Protein AF-A0AAW9IA90-F1 (afdb_monomer_lite)

Organism: Clostridium perfringens (NCBI:txid1502)

Secondary structure (DSSP, 8-state):
---GGGPPP-PPPSSS----HHHHGGGSTTHHHHHHHHHHHHHHHSS--S----GGG-S--SEEEEEEEETTEEEEEEEEESHHHHHHHHHHHHHTS---SEEEEESSTTSGGG-TTSPPPSSHHHHHHHHHHHH--

pLDDT: mean 93.7, std 4.9, range [67.19, 98.56]

Foldseek 3Di:
DDDPVPDDDDFDDPDPRDDDLLVLLQQFWLSVVLSVCQVVVCVVVVDHDPDSDPCQSDDQDQWGWDWDDDPPDIFTEITHEAVVRVVVVVVCVVVVVDDGPYYHYANARGGNLRDPPDPDDPDNPVSSVVVSVVSND

Structure (mmCIF, N/CA/C/O backbone):
data_AF-A0AAW9IA90-F1
#
_entry.id   AF-A0AAW9IA90-F1
#
loop_
_atom_site.group_PDB
_atom_site.id
_atom_site.type_symbol
_atom_site.label_atom_id
_atom_site.label_alt_id
_atom_site.label_comp_id
_atom_site.label_asym_id
_atom_site.label_entity_id
_atom_site.label_seq_id
_atom_site.pdbx_PDB_ins_code
_atom_site.Cartn_x
_atom_site.Cartn_y
_atom_site.Cartn_z
_atom_site.occupancy
_atom_site.B_iso_or_equiv
_atom_site.auth_seq_id
_atom_site.auth_comp_id
_atom_site.auth_asym_id
_atom_site.auth_atom_id
_atom_site.pdbx_PDB_model_num
ATOM 1 N N . ASN A 1 1 ? 16.331 -14.293 -29.106 1.00 84.19 1 ASN A N 1
ATOM 2 C CA . ASN A 1 1 ? 15.827 -12.905 -29.168 1.00 84.19 1 ASN A CA 1
ATOM 3 C C . ASN A 1 1 ? 14.319 -12.954 -29.294 1.00 84.19 1 ASN A C 1
ATOM 5 O O . ASN A 1 1 ? 13.850 -13.431 -30.314 1.00 84.19 1 ASN A O 1
ATOM 9 N N . ILE A 1 2 ? 13.593 -12.564 -28.246 1.00 93.94 2 ILE A N 1
ATOM 10 C CA . ILE A 1 2 ? 12.122 -12.538 -28.197 1.00 93.94 2 ILE A CA 1
ATOM 11 C C . ILE A 1 2 ? 11.719 -11.083 -27.929 1.00 93.94 2 ILE A C 1
ATOM 13 O O . ILE A 1 2 ? 12.222 -10.508 -26.962 1.00 93.94 2 ILE A O 1
ATOM 17 N N . ASP A 1 3 ? 10.859 -10.499 -28.768 1.00 95.19 3 ASP A N 1
ATOM 18 C CA . ASP A 1 3 ? 10.237 -9.187 -28.532 1.00 95.19 3 ASP A CA 1
ATOM 19 C C . ASP A 1 3 ? 8.841 -9.398 -27.943 1.00 95.19 3 ASP A C 1
ATOM 21 O O . ASP A 1 3 ? 8.012 -10.082 -28.537 1.00 95.19 3 ASP A O 1
ATOM 25 N N . LEU A 1 4 ? 8.587 -8.835 -26.761 1.00 94.81 4 LEU A N 1
ATOM 26 C CA . LEU A 1 4 ? 7.307 -8.984 -26.067 1.00 94.81 4 LEU A CA 1
ATOM 27 C C . LEU A 1 4 ? 6.162 -8.239 -26.767 1.00 94.81 4 LEU A C 1
ATOM 29 O O . LEU A 1 4 ? 5.004 -8.577 -26.539 1.00 94.81 4 LEU A O 1
ATOM 33 N N . SER A 1 5 ? 6.471 -7.239 -27.594 1.00 95.38 5 SER A N 1
ATOM 34 C CA . SER A 1 5 ? 5.481 -6.386 -28.266 1.00 95.38 5 SER A CA 1
ATOM 35 C C . SER A 1 5 ? 4.730 -7.119 -29.379 1.00 95.38 5 SER A C 1
ATOM 37 O O . SER A 1 5 ? 3.593 -6.767 -29.682 1.00 95.38 5 SER A O 1
ATOM 39 N N . ASP A 1 6 ? 5.355 -8.152 -29.948 1.00 95.38 6 ASP A N 1
ATOM 40 C CA . ASP A 1 6 ? 4.843 -8.910 -31.095 1.00 95.38 6 ASP A CA 1
ATOM 41 C C . ASP A 1 6 ? 4.128 -10.210 -30.682 1.00 95.38 6 ASP A C 1
ATOM 43 O O . ASP A 1 6 ? 3.627 -10.955 -31.528 1.00 95.38 6 ASP A O 1
ATOM 47 N N . LEU A 1 7 ? 4.088 -10.521 -29.382 1.00 95.19 7 LEU A N 1
ATOM 48 C CA . LEU A 1 7 ? 3.506 -11.761 -28.874 1.00 95.19 7 LEU A CA 1
ATOM 49 C C . LEU A 1 7 ? 1.999 -11.641 -28.641 1.00 95.19 7 LEU A C 1
ATOM 51 O O . LEU A 1 7 ? 1.491 -10.632 -28.152 1.00 95.19 7 LEU A O 1
ATOM 55 N N . GLN A 1 8 ? 1.284 -12.733 -28.914 1.00 95.38 8 GLN A N 1
ATOM 56 C CA . GLN A 1 8 ? -0.107 -12.886 -28.497 1.00 95.38 8 GLN A CA 1
ATOM 57 C C . GLN A 1 8 ? -0.179 -13.275 -27.017 1.00 95.38 8 GLN A C 1
ATOM 59 O O . GLN A 1 8 ? 0.606 -14.093 -26.535 1.00 95.38 8 GLN A O 1
ATOM 64 N N . GLY A 1 9 ? -1.143 -12.695 -26.300 1.00 92.25 9 GLY A N 1
ATOM 65 C CA . GLY A 1 9 ? -1.425 -13.067 -24.918 1.00 92.25 9 GLY A CA 1
ATOM 66 C C . GLY A 1 9 ? -1.959 -14.495 -24.830 1.00 92.25 9 GLY A C 1
ATOM 67 O O . GLY A 1 9 ? -2.828 -14.889 -25.606 1.00 92.25 9 GLY A O 1
ATOM 68 N N . VAL A 1 10 ? -1.456 -15.253 -23.862 1.00 93.56 10 VAL A N 1
ATOM 69 C CA . VAL A 1 10 ? -1.944 -16.591 -23.516 1.00 93.56 10 VAL A CA 1
ATOM 70 C C . VAL A 1 10 ? -2.421 -16.598 -22.069 1.00 93.56 10 VAL A C 1
ATOM 72 O O . VAL A 1 10 ? -2.024 -15.749 -21.270 1.00 93.56 10 VAL A O 1
ATOM 75 N N . VAL A 1 11 ? -3.293 -17.544 -21.735 1.00 93.19 11 VAL A N 1
ATOM 76 C CA . VAL A 1 11 ? -3.758 -17.736 -20.357 1.00 93.19 11 VAL A CA 1
ATOM 77 C C . VAL A 1 11 ? -2.678 -18.412 -19.511 1.00 93.19 11 VAL A C 1
ATOM 79 O O . VAL A 1 11 ? -1.879 -19.192 -20.026 1.00 93.19 11 VAL A O 1
ATOM 82 N N . PHE A 1 12 ? -2.655 -18.105 -18.213 1.00 92.88 12 PHE A N 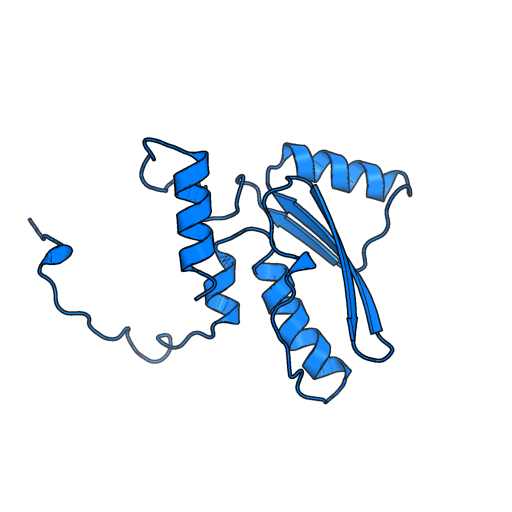1
ATOM 83 C CA . PHE A 1 12 ? -1.791 -18.790 -17.251 1.00 92.88 12 PHE A CA 1
ATOM 84 C C . PHE A 1 12 ? -2.257 -20.232 -17.001 1.00 92.88 12 PHE A C 1
ATOM 86 O O . PHE A 1 12 ? -3.413 -20.577 -17.252 1.00 92.88 12 PHE A O 1
ATOM 93 N N . ASP A 1 13 ? -1.359 -21.059 -16.466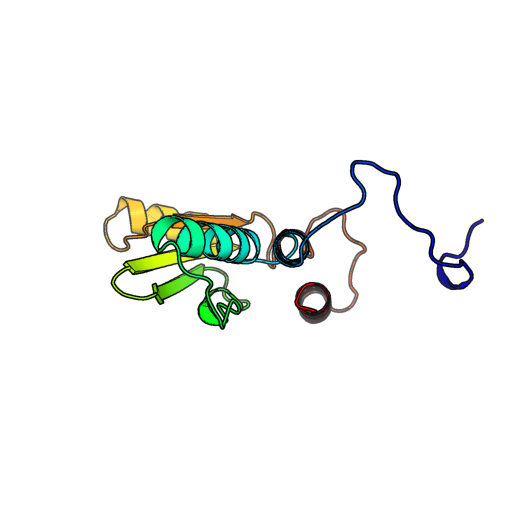 1.00 94.62 13 ASP A N 1
ATOM 94 C CA . ASP A 1 13 ? -1.633 -22.466 -16.177 1.00 94.62 13 ASP A CA 1
ATOM 95 C C . ASP A 1 13 ? -2.630 -22.661 -15.026 1.00 94.62 13 ASP A C 1
ATOM 97 O O . ASP A 1 13 ? -2.549 -22.033 -13.967 1.00 94.62 13 ASP A O 1
ATOM 101 N N . ASN A 1 14 ? -3.537 -23.618 -15.207 1.00 93.94 14 ASN A N 1
ATOM 102 C CA . ASN A 1 14 ? -4.446 -24.075 -14.162 1.00 93.94 14 ASN A CA 1
ATOM 103 C C . ASN A 1 14 ? -3.769 -25.119 -13.256 1.00 93.94 14 ASN A C 1
ATOM 105 O O . ASN A 1 14 ? -2.962 -25.915 -13.740 1.00 93.94 14 ASN A O 1
ATOM 109 N N . PRO A 1 15 ? -4.108 -25.165 -11.951 1.00 91.25 15 PRO A N 1
ATOM 110 C CA . PRO A 1 15 ? -5.257 -24.507 -11.309 1.00 91.25 15 PRO A CA 1
ATOM 111 C C . PRO A 1 15 ? -4.967 -23.138 -10.667 1.00 91.25 15 PRO A C 1
ATOM 113 O O . PRO A 1 15 ? -5.862 -22.563 -10.060 1.00 91.25 15 PRO A O 1
ATOM 116 N N . LEU A 1 16 ? -3.740 -22.616 -10.755 1.00 92.88 16 LEU A N 1
ATOM 117 C CA . LEU A 1 16 ? -3.312 -21.406 -10.031 1.00 92.88 16 LEU A CA 1
ATOM 118 C C . LEU A 1 16 ? -3.311 -20.136 -10.904 1.00 92.88 16 LEU A C 1
ATOM 120 O O . LEU A 1 16 ? -2.563 -19.200 -10.629 1.00 92.88 16 LEU A O 1
ATOM 124 N N . SER A 1 17 ? -4.119 -20.110 -11.967 1.00 91.88 17 SER A N 1
ATOM 125 C CA . SER A 1 17 ? -4.175 -18.997 -12.924 1.00 91.88 17 SER A CA 1
ATOM 126 C C . SER A 1 17 ? -5.013 -17.815 -12.429 1.00 91.88 17 SER A C 1
ATOM 128 O O . SER A 1 17 ? -4.756 -16.670 -12.807 1.00 91.88 17 SER A O 1
ATOM 13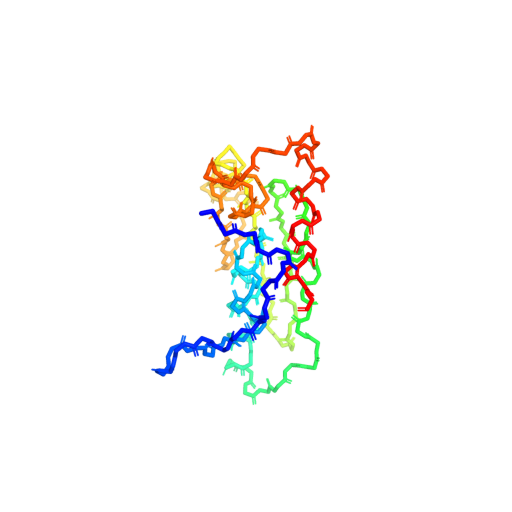0 N N . GLU A 1 18 ? -6.031 -18.089 -11.612 1.00 93.50 18 GLU A N 1
ATOM 131 C CA . GLU A 1 18 ? -7.042 -17.110 -11.231 1.00 93.50 18 GLU A CA 1
ATOM 132 C C . GLU A 1 18 ? -6.551 -16.170 -10.126 1.00 93.50 18 GLU A C 1
ATOM 134 O O . GLU A 1 18 ? -5.896 -16.567 -9.162 1.00 93.50 18 GLU A O 1
ATOM 139 N N . TYR A 1 19 ? -6.924 -14.898 -10.243 1.00 93.56 19 TYR A N 1
ATOM 140 C CA . TYR A 1 19 ? -6.681 -13.877 -9.234 1.00 93.56 19 TYR A CA 1
ATOM 141 C C . TYR A 1 19 ? -7.860 -12.904 -9.179 1.00 93.56 19 TYR A C 1
ATOM 143 O O . TYR A 1 19 ? -8.578 -12.704 -10.157 1.00 93.56 19 TYR A O 1
ATOM 151 N N . SER A 1 20 ? -8.054 -12.267 -8.026 1.00 94.50 20 SER A N 1
ATOM 152 C CA . SER A 1 20 ? -9.044 -11.203 -7.860 1.00 94.50 20 SER A CA 1
ATOM 153 C C . SER A 1 20 ? -8.390 -9.827 -7.975 1.00 94.50 20 SER A C 1
ATOM 155 O O . SER A 1 20 ? -7.188 -9.676 -7.742 1.00 94.50 20 SER A O 1
ATOM 157 N N . GLY A 1 21 ? -9.188 -8.787 -8.234 1.00 93.06 21 GLY A N 1
ATOM 158 C CA . GLY A 1 21 ? -8.703 -7.401 -8.198 1.00 93.06 21 GLY A CA 1
ATOM 159 C C . GLY A 1 21 ? -8.114 -6.995 -6.837 1.00 93.06 21 GLY A C 1
ATOM 160 O O . GLY A 1 21 ? -7.243 -6.133 -6.774 1.00 93.06 21 GLY A O 1
ATOM 161 N N . ALA A 1 22 ? -8.520 -7.658 -5.746 1.00 93.81 22 ALA A N 1
ATOM 162 C CA . ALA A 1 22 ? -7.910 -7.467 -4.431 1.00 93.81 22 ALA A CA 1
ATOM 163 C C . ALA A 1 22 ? -6.455 -7.974 -4.398 1.00 93.81 22 ALA A C 1
ATOM 165 O O . ALA A 1 22 ? -5.600 -7.325 -3.810 1.00 93.81 22 ALA A O 1
ATOM 166 N N . GLY A 1 23 ? -6.148 -9.085 -5.075 1.00 94.62 23 GLY A N 1
ATOM 167 C CA . GLY A 1 23 ? -4.771 -9.569 -5.217 1.00 94.62 23 GLY A CA 1
ATOM 168 C C . GLY A 1 23 ? -3.906 -8.656 -6.091 1.00 94.62 23 GLY A C 1
ATOM 169 O O . GLY A 1 23 ? -2.754 -8.390 -5.754 1.00 94.62 23 GLY A O 1
ATOM 170 N N . VAL A 1 24 ? -4.466 -8.112 -7.178 1.00 96.25 24 VAL A N 1
ATOM 171 C CA . VAL A 1 24 ? -3.737 -7.244 -8.128 1.00 96.25 24 VAL A CA 1
ATOM 172 C C . VAL A 1 24 ? -3.158 -5.997 -7.449 1.00 96.25 24 VAL A C 1
ATOM 174 O O . VAL A 1 24 ? -2.017 -5.612 -7.717 1.00 96.25 24 VAL A O 1
ATOM 177 N N . ILE A 1 25 ? -3.898 -5.384 -6.520 1.00 96.56 25 ILE A N 1
ATOM 178 C CA . ILE A 1 25 ? -3.474 -4.135 -5.869 1.00 96.56 25 ILE A CA 1
ATOM 179 C C . ILE A 1 25 ? -2.345 -4.308 -4.841 1.00 96.56 25 ILE A C 1
ATOM 181 O O . ILE A 1 25 ? -1.776 -3.301 -4.424 1.00 96.56 25 ILE A O 1
ATOM 185 N N . PHE A 1 26 ? -1.935 -5.533 -4.478 1.00 97.69 26 PHE A N 1
ATOM 186 C CA . PHE A 1 26 ? -0.846 -5.777 -3.510 1.00 97.69 26 PHE A CA 1
ATOM 187 C C . PHE A 1 26 ? 0.466 -5.078 -3.893 1.00 97.69 26 PHE A C 1
ATOM 189 O O . PHE A 1 26 ? 1.286 -4.753 -3.036 1.00 97.69 26 PHE A O 1
ATOM 196 N N . GLY A 1 27 ? 0.681 -4.845 -5.191 1.00 96.62 27 GLY A N 1
ATOM 197 C CA . GLY A 1 27 ? 1.917 -4.264 -5.702 1.00 96.62 27 GLY A CA 1
ATOM 198 C C . GLY A 1 27 ? 2.151 -2.797 -5.323 1.00 96.62 27 GLY A C 1
ATOM 199 O O . GLY A 1 27 ? 3.292 -2.337 -5.425 1.00 96.62 27 GLY A O 1
ATOM 200 N N . ARG A 1 28 ? 1.125 -2.057 -4.884 1.00 96.81 28 ARG A N 1
ATOM 201 C CA . ARG A 1 28 ? 1.226 -0.635 -4.512 1.00 96.81 28 ARG A CA 1
ATOM 202 C C . ARG A 1 28 ? 0.892 -0.411 -3.038 1.00 96.81 28 ARG A C 1
ATOM 204 O O . ARG A 1 28 ? 0.125 -1.156 -2.441 1.00 96.81 28 ARG A O 1
ATOM 211 N N . THR A 1 29 ? 1.463 0.637 -2.446 1.00 97.19 29 THR A N 1
ATOM 212 C CA . THR A 1 29 ? 1.247 0.968 -1.024 1.00 97.19 29 THR A CA 1
ATOM 213 C C . THR A 1 29 ? -0.237 1.158 -0.673 1.00 97.19 29 THR A C 1
ATOM 215 O O . THR A 1 29 ? -0.992 1.809 -1.400 1.00 97.19 29 THR A O 1
ATOM 218 N N . GLY A 1 30 ? -0.656 0.580 0.449 1.00 96.75 30 GLY A N 1
ATOM 219 C CA . GLY A 1 30 ? -2.035 0.509 0.929 1.00 96.75 30 GLY A CA 1
ATOM 220 C C . GLY A 1 30 ? -2.875 -0.581 0.257 1.00 96.75 30 GLY A C 1
ATOM 221 O O . GLY A 1 30 ? -4.063 -0.689 0.542 1.00 96.75 30 GLY A O 1
ATOM 222 N N . GLY A 1 31 ? -2.321 -1.329 -0.701 1.00 96.88 31 GLY A N 1
ATOM 223 C CA . GLY A 1 31 ? -3.080 -2.300 -1.483 1.00 96.88 31 GLY A CA 1
ATOM 224 C C . GLY A 1 31 ? -3.346 -3.599 -0.734 1.00 96.88 31 GLY A C 1
ATOM 225 O O . GLY A 1 31 ? -4.429 -4.165 -0.862 1.00 96.88 31 GLY A O 1
ATOM 226 N N . VAL A 1 32 ? -2.396 -4.040 0.094 1.00 97.62 32 VAL A N 1
ATOM 227 C CA . VAL A 1 32 ? -2.552 -5.254 0.905 1.00 97.62 32 VAL A CA 1
ATOM 228 C C . VAL A 1 32 ? -3.620 -5.031 1.968 1.00 97.62 32 VAL A C 1
ATOM 230 O O . VAL A 1 32 ? -4.509 -5.863 2.132 1.00 97.62 32 VAL A O 1
ATOM 233 N N . ILE A 1 33 ? -3.580 -3.889 2.658 1.00 97.50 33 ILE A N 1
ATOM 234 C CA . ILE A 1 33 ? -4.568 -3.577 3.693 1.00 97.50 33 ILE A CA 1
ATOM 235 C C . ILE A 1 33 ? -5.945 -3.243 3.114 1.00 97.50 33 ILE A C 1
ATOM 237 O O . ILE A 1 33 ? -6.951 -3.607 3.718 1.00 97.50 33 ILE A O 1
ATOM 241 N N . GLU A 1 34 ? -6.027 -2.643 1.920 1.00 95.81 34 GLU A N 1
ATOM 242 C CA . GLU A 1 34 ? -7.303 -2.479 1.207 1.00 95.81 34 GLU A CA 1
ATOM 243 C C . GLU A 1 34 ? -7.905 -3.845 0.856 1.00 95.81 34 GLU A C 1
ATOM 245 O O . GLU A 1 34 ? -9.075 -4.098 1.130 1.00 95.81 34 GLU A O 1
ATOM 250 N N . ALA A 1 35 ? -7.104 -4.772 0.333 1.00 95.94 35 ALA A N 1
ATOM 251 C CA . ALA A 1 35 ? -7.562 -6.123 0.034 1.00 95.94 35 ALA A CA 1
ATOM 252 C C . ALA A 1 35 ? -8.004 -6.899 1.284 1.00 95.94 35 ALA A C 1
ATOM 254 O O . ALA A 1 35 ? -9.053 -7.542 1.272 1.00 95.94 35 ALA A O 1
ATOM 255 N N . ALA A 1 36 ? -7.231 -6.814 2.369 1.00 96.00 36 ALA A N 1
ATOM 256 C CA . ALA A 1 36 ? -7.557 -7.471 3.629 1.00 96.00 36 ALA A CA 1
ATOM 257 C C . ALA A 1 36 ? -8.861 -6.929 4.231 1.00 96.00 36 ALA A C 1
ATOM 259 O O . ALA A 1 36 ? -9.711 -7.706 4.666 1.00 96.00 36 ALA A O 1
ATOM 260 N N . THR A 1 37 ? -9.046 -5.607 4.223 1.00 94.44 37 THR A N 1
ATOM 261 C CA . THR A 1 37 ? -10.241 -4.969 4.793 1.00 94.44 37 THR A CA 1
ATOM 262 C C . THR A 1 37 ? -11.494 -5.232 3.961 1.00 94.44 37 THR A C 1
ATOM 264 O O . THR A 1 37 ? -12.543 -5.444 4.561 1.00 94.44 37 THR A O 1
ATOM 267 N N . ARG A 1 38 ? -11.404 -5.334 2.623 1.00 92.94 38 ARG A N 1
ATOM 268 C CA . ARG A 1 38 ? -12.536 -5.757 1.769 1.00 92.94 38 ARG A CA 1
ATOM 269 C C . ARG A 1 38 ? -13.132 -7.081 2.248 1.00 92.94 38 ARG A C 1
ATOM 271 O O . ARG A 1 38 ? -14.318 -7.149 2.546 1.00 92.94 38 ARG A O 1
ATOM 278 N N . THR A 1 39 ? -12.297 -8.108 2.391 1.00 93.44 39 THR A N 1
ATOM 279 C CA . THR A 1 39 ? -12.752 -9.436 2.827 1.00 93.44 39 THR A CA 1
ATOM 280 C C . THR A 1 39 ? -13.151 -9.453 4.301 1.00 93.44 39 THR A C 1
ATOM 282 O O . THR A 1 39 ? -14.163 -10.051 4.661 1.00 93.44 39 THR A O 1
ATOM 285 N N . ALA A 1 40 ? -12.371 -8.807 5.174 1.00 93.56 40 ALA A N 1
ATOM 286 C CA . ALA A 1 40 ? -12.636 -8.819 6.610 1.00 93.56 40 ALA A CA 1
ATOM 287 C C . ALA A 1 40 ? -13.977 -8.155 6.950 1.00 93.56 40 ALA A C 1
ATOM 289 O O . ALA A 1 40 ? -14.746 -8.705 7.734 1.00 93.56 40 ALA A O 1
ATOM 290 N N . LEU A 1 41 ? -14.282 -7.007 6.342 1.00 91.50 41 LEU A N 1
ATOM 291 C CA . LEU A 1 41 ? -15.512 -6.272 6.622 1.00 91.50 41 LEU A CA 1
ATOM 292 C C . LEU A 1 41 ? -16.752 -7.023 6.117 1.00 91.50 41 LEU A C 1
ATOM 294 O O . LEU A 1 41 ? -17.739 -7.097 6.847 1.00 91.50 41 LEU A O 1
ATOM 298 N N . GLU A 1 42 ? -16.708 -7.648 4.937 1.00 91.62 42 GLU A N 1
ATOM 299 C CA . GLU A 1 42 ? -17.815 -8.503 4.473 1.00 91.62 42 GLU A CA 1
ATOM 300 C C . GLU A 1 42 ? -18.006 -9.731 5.374 1.00 91.62 42 GLU A C 1
ATOM 302 O O . GLU A 1 42 ? -19.132 -10.066 5.737 1.00 91.62 42 GLU A O 1
ATOM 307 N N . SER A 1 43 ? -16.908 -10.365 5.799 1.00 92.38 43 SER A N 1
ATOM 308 C CA . SER A 1 43 ? -16.943 -11.537 6.681 1.00 92.38 43 SER A CA 1
ATOM 309 C C . SER A 1 43 ? -17.522 -11.214 8.065 1.00 92.38 43 SER A C 1
ATOM 311 O O . SER A 1 43 ? -18.344 -11.966 8.583 1.00 92.38 43 SER A O 1
ATOM 313 N N . ILE A 1 44 ? -17.147 -10.070 8.653 1.00 90.50 44 ILE A N 1
ATOM 314 C CA . ILE A 1 44 ? -17.644 -9.642 9.970 1.00 90.50 44 ILE A CA 1
ATOM 315 C C . ILE A 1 44 ? -19.103 -9.180 9.886 1.00 90.50 44 ILE A C 1
ATOM 317 O O . ILE A 1 44 ? -19.904 -9.500 10.761 1.00 90.50 44 ILE A O 1
ATOM 321 N N . THR A 1 45 ? -19.462 -8.411 8.855 1.00 88.69 45 THR A N 1
ATOM 322 C CA . THR A 1 45 ? -20.818 -7.848 8.732 1.00 88.69 45 THR A CA 1
ATOM 323 C C . THR A 1 45 ? -21.833 -8.843 8.171 1.00 88.69 45 THR A C 1
ATOM 325 O O . THR A 1 45 ? -23.038 -8.616 8.296 1.00 88.69 45 THR A O 1
ATOM 328 N N . GLY A 1 46 ? -21.370 -9.916 7.519 1.00 89.75 46 GLY A N 1
ATOM 329 C CA . GLY A 1 46 ? -22.208 -10.855 6.771 1.00 89.75 46 GLY A CA 1
ATOM 330 C C . GLY A 1 46 ? -22.914 -10.216 5.570 1.00 89.75 46 GLY A C 1
ATOM 331 O O . GLY A 1 46 ? -23.840 -10.807 5.014 1.00 89.75 46 GLY A O 1
ATOM 332 N N . LYS A 1 47 ? -22.523 -8.994 5.190 1.00 87.12 47 LYS A N 1
ATOM 333 C CA . LYS A 1 47 ? -23.136 -8.203 4.122 1.00 87.12 47 LYS A CA 1
ATOM 334 C C . LYS A 1 47 ? -22.098 -7.899 3.058 1.00 87.12 47 LYS A C 1
ATOM 336 O O . LYS A 1 47 ? -20.944 -7.620 3.362 1.00 87.12 47 LYS A O 1
ATOM 341 N N . ARG A 1 48 ? -22.546 -7.909 1.807 1.00 86.81 48 ARG A N 1
ATOM 342 C CA . ARG A 1 48 ? -21.736 -7.454 0.682 1.00 86.81 48 ARG A CA 1
ATOM 343 C C . ARG A 1 48 ? -21.563 -5.938 0.758 1.00 86.81 48 ARG A C 1
ATOM 345 O O . ARG A 1 48 ? -22.533 -5.234 1.034 1.00 86.81 48 ARG A O 1
ATOM 352 N N . ILE A 1 49 ? -20.352 -5.450 0.520 1.00 84.06 49 ILE A N 1
ATOM 353 C CA . ILE A 1 49 ? -20.052 -4.016 0.511 1.00 84.06 49 ILE A CA 1
ATOM 354 C C . ILE A 1 49 ? -20.168 -3.506 -0.924 1.00 84.06 49 ILE A C 1
ATOM 356 O O . ILE A 1 49 ? -19.470 -3.984 -1.817 1.00 84.06 49 ILE A O 1
ATOM 360 N N . ASP A 1 50 ? -21.032 -2.515 -1.147 1.00 78.56 50 ASP A N 1
ATOM 361 C CA . ASP A 1 50 ? -21.284 -1.980 -2.492 1.00 78.56 50 ASP A CA 1
ATOM 362 C C . ASP A 1 50 ? -20.082 -1.201 -3.049 1.00 78.56 50 ASP A C 1
ATOM 364 O O . ASP A 1 50 ? -19.758 -1.315 -4.231 1.00 78.56 50 ASP A O 1
ATOM 368 N N . ASN A 1 51 ? -19.392 -0.430 -2.199 1.00 81.19 51 ASN A N 1
ATOM 369 C CA . ASN A 1 51 ? -18.195 0.318 -2.578 1.00 81.19 51 ASN A CA 1
ATOM 370 C C . ASN A 1 51 ? -16.945 -0.234 -1.883 1.00 81.19 51 ASN A C 1
ATOM 372 O O . ASN A 1 51 ? -16.683 0.050 -0.715 1.00 81.19 51 ASN A O 1
ATOM 376 N N . ILE A 1 52 ? -16.158 -0.997 -2.637 1.00 79.56 52 ILE A N 1
ATOM 377 C CA . ILE A 1 52 ? -14.911 -1.623 -2.178 1.00 79.56 52 ILE A CA 1
ATOM 378 C C . ILE A 1 52 ? -13.673 -0.735 -2.387 1.00 79.56 52 ILE A C 1
ATOM 380 O O . ILE A 1 52 ? -12.547 -1.162 -2.118 1.00 79.56 52 ILE A O 1
ATOM 384 N N . GLU A 1 53 ? -13.850 0.488 -2.895 1.00 82.25 53 GLU A N 1
ATOM 385 C CA . GLU A 1 53 ? -12.759 1.435 -3.103 1.00 82.25 53 GLU A CA 1
ATOM 386 C C . GLU A 1 53 ? -12.509 2.289 -1.860 1.00 82.25 53 GLU A C 1
ATOM 388 O O . GLU A 1 53 ? -13.109 3.345 -1.653 1.00 82.25 53 GLU A O 1
ATOM 393 N N . PHE A 1 54 ? -11.546 1.867 -1.047 1.00 84.62 54 PHE A N 1
ATOM 394 C CA . PHE A 1 54 ? -11.099 2.635 0.110 1.00 84.62 54 PHE A CA 1
ATOM 395 C C . PHE A 1 54 ? -10.046 3.662 -0.313 1.00 84.62 54 PHE A C 1
ATOM 397 O O . PHE A 1 54 ? -8.848 3.498 -0.084 1.00 84.62 54 PHE A O 1
ATOM 404 N N . SER A 1 55 ? -10.499 4.736 -0.965 1.00 83.94 55 SER A N 1
ATOM 405 C CA . SER A 1 55 ? -9.635 5.804 -1.490 1.00 83.94 55 SER A CA 1
ATOM 406 C C . SER A 1 55 ? -8.731 6.435 -0.425 1.00 83.94 55 SER A C 1
ATOM 408 O O . SER A 1 55 ? -7.610 6.822 -0.747 1.00 83.94 55 SER A O 1
ATOM 410 N N . SER A 1 56 ? -9.162 6.456 0.842 1.00 84.62 56 SER A N 1
ATOM 411 C CA . SER A 1 56 ? -8.360 6.917 1.981 1.00 84.62 56 SER A CA 1
ATOM 412 C C . SER A 1 56 ? -7.073 6.107 2.178 1.00 84.62 56 SER A C 1
ATOM 414 O O . SER A 1 56 ? -6.058 6.676 2.566 1.00 84.62 56 SER A O 1
ATOM 416 N N . LEU A 1 57 ? -7.067 4.810 1.838 1.00 88.50 57 LEU A N 1
ATOM 417 C CA . LEU A 1 57 ? -5.884 3.938 1.899 1.00 88.50 57 LEU A CA 1
ATOM 418 C C . LEU A 1 57 ? -4.937 4.131 0.703 1.00 88.50 57 LEU A C 1
ATOM 420 O O . LEU A 1 57 ? -3.809 3.623 0.702 1.00 88.50 57 LEU A O 1
ATOM 424 N N . ARG A 1 58 ? -5.359 4.864 -0.333 1.00 91.94 58 ARG A N 1
ATOM 425 C CA . ARG A 1 58 ? -4.562 5.176 -1.529 1.00 91.94 58 ARG A CA 1
ATOM 426 C C . ARG A 1 58 ? -3.838 6.515 -1.344 1.00 91.94 58 ARG A C 1
ATOM 428 O O . ARG A 1 58 ? -4.195 7.317 -0.490 1.00 91.94 58 ARG A O 1
ATOM 435 N N . GLY A 1 59 ? -2.743 6.731 -2.072 1.00 90.56 59 GLY A N 1
ATOM 436 C CA . GLY A 1 59 ? -1.921 7.940 -1.932 1.00 90.56 59 GLY A CA 1
ATOM 437 C C . GLY A 1 59 ? -0.420 7.674 -1.827 1.00 90.56 59 GLY A C 1
ATOM 438 O O . GLY A 1 59 ? 0.037 6.532 -1.848 1.00 90.56 59 GLY A O 1
ATOM 439 N N . TRP A 1 60 ? 0.344 8.765 -1.742 1.00 91.69 60 TRP A N 1
ATOM 440 C CA . TRP A 1 60 ? 1.808 8.762 -1.890 1.00 91.69 60 TRP A CA 1
ATOM 441 C C . TRP A 1 60 ? 2.568 9.270 -0.670 1.00 91.69 60 TRP A C 1
ATOM 443 O O . TRP A 1 60 ? 3.795 9.178 -0.631 1.00 91.69 60 TRP A O 1
ATOM 453 N N . GLU A 1 61 ? 1.854 9.760 0.337 1.00 93.31 61 GLU A N 1
ATOM 454 C CA . GLU A 1 61 ? 2.433 10.139 1.619 1.00 93.31 61 GLU A CA 1
ATOM 455 C C . GLU A 1 61 ? 3.034 8.905 2.298 1.00 93.31 61 GLU A C 1
ATOM 457 O O . GLU A 1 61 ? 2.442 7.821 2.292 1.00 93.31 61 GLU A O 1
ATOM 462 N N . GLY A 1 62 ? 4.254 9.061 2.811 1.00 92.88 62 GLY A N 1
ATOM 463 C CA . GLY A 1 62 ? 5.064 7.971 3.356 1.00 92.88 62 GLY A CA 1
ATOM 464 C C . GLY A 1 62 ? 4.488 7.333 4.619 1.00 92.88 62 GLY A C 1
ATOM 465 O O . GLY A 1 62 ? 4.627 6.131 4.811 1.00 92.88 62 GLY A O 1
ATOM 466 N N . PHE A 1 63 ? 3.799 8.131 5.431 1.00 95.56 63 PHE A N 1
ATOM 467 C CA . PHE A 1 63 ? 3.009 7.728 6.588 1.00 95.56 63 PHE A CA 1
ATOM 468 C C . PHE A 1 63 ? 1.597 8.248 6.347 1.00 95.56 63 PHE A C 1
ATOM 470 O O . PHE A 1 63 ? 1.428 9.448 6.139 1.00 95.56 63 PHE A O 1
ATOM 477 N N . ARG A 1 64 ? 0.589 7.379 6.429 1.00 94.88 64 ARG A N 1
ATOM 478 C CA . ARG A 1 64 ? -0.829 7.754 6.384 1.00 94.88 64 ARG A CA 1
ATOM 479 C C . ARG A 1 64 ? -1.611 7.126 7.531 1.00 94.88 64 ARG A C 1
ATOM 481 O O . ARG A 1 64 ? -1.321 6.005 7.943 1.00 94.88 64 ARG A O 1
ATOM 488 N N . SER A 1 65 ? -2.610 7.862 8.008 1.00 94.75 65 SER A N 1
ATOM 489 C CA . SER A 1 65 ? -3.616 7.406 8.965 1.00 94.75 65 SER A CA 1
ATOM 490 C C . SER A 1 65 ? -4.983 7.537 8.313 1.00 94.75 65 SER A C 1
ATOM 492 O O . SER A 1 65 ? -5.313 8.595 7.779 1.00 94.75 65 SER A O 1
ATOM 494 N N . CYS A 1 66 ? -5.769 6.471 8.351 1.00 91.81 66 CYS A N 1
ATOM 495 C CA . CYS A 1 66 ? -7.054 6.388 7.672 1.00 91.81 66 CYS A CA 1
ATOM 496 C C . CYS A 1 66 ? -8.098 5.812 8.623 1.00 91.81 66 CYS A C 1
ATOM 498 O O . CYS A 1 66 ? -7.784 4.943 9.433 1.00 91.81 66 CYS A O 1
ATOM 500 N N . GLU A 1 67 ? -9.343 6.247 8.485 1.00 91.88 67 GLU A N 1
ATOM 501 C CA . GLU A 1 67 ? -10.482 5.640 9.171 1.00 91.88 67 GLU A CA 1
ATOM 502 C C . GLU A 1 67 ? -11.387 4.975 8.135 1.00 91.88 67 GLU A C 1
ATOM 504 O O . GLU A 1 67 ? -11.705 5.566 7.099 1.00 91.88 67 GLU A O 1
ATOM 509 N N . LEU A 1 68 ? -11.761 3.723 8.394 1.00 90.00 68 LEU A N 1
ATOM 510 C CA . LEU A 1 68 ? -12.749 2.983 7.620 1.00 90.00 68 LEU A CA 1
ATOM 511 C C . LEU A 1 68 ? -13.968 2.754 8.502 1.00 90.00 68 LEU A C 1
ATOM 513 O O . LEU A 1 68 ? -13.883 2.023 9.489 1.00 90.00 68 LEU A O 1
ATOM 517 N N . ASN A 1 69 ? -15.088 3.357 8.117 1.00 88.25 69 ASN A N 1
ATOM 518 C CA . ASN A 1 69 ? -16.344 3.260 8.848 1.00 88.25 69 ASN A CA 1
ATOM 519 C C . ASN A 1 69 ? -17.333 2.460 7.996 1.00 88.25 69 ASN A C 1
ATOM 521 O O . ASN A 1 69 ? -17.760 2.928 6.938 1.00 88.25 69 ASN A O 1
ATOM 525 N N . VAL A 1 70 ? -17.661 1.240 8.425 1.00 83.88 70 VAL A N 1
ATOM 526 C CA . VAL A 1 70 ? -18.593 0.343 7.728 1.00 83.88 70 VAL A CA 1
ATOM 527 C C . VAL A 1 70 ? -19.602 -0.212 8.727 1.00 83.88 70 VAL A C 1
ATOM 529 O O . VAL A 1 70 ? -19.283 -1.065 9.553 1.00 83.88 70 VAL A O 1
ATOM 532 N N . GLY A 1 71 ? -20.841 0.279 8.643 1.00 83.44 71 GLY A N 1
ATOM 533 C CA . GLY A 1 71 ? -21.859 0.007 9.658 1.00 83.44 71 GLY A CA 1
ATOM 534 C C . GLY A 1 71 ? -21.414 0.541 11.020 1.00 83.44 71 GLY A C 1
ATOM 535 O O . GLY A 1 71 ? -21.022 1.699 11.121 1.00 83.44 71 GLY A O 1
ATOM 536 N N . ASP A 1 72 ? -21.432 -0.321 12.035 1.00 86.88 72 ASP A N 1
ATOM 537 C CA . ASP A 1 72 ? -20.993 0.005 13.401 1.00 86.88 72 ASP A CA 1
ATOM 538 C C . ASP A 1 72 ? -19.486 -0.236 13.629 1.00 86.88 72 ASP A C 1
ATOM 540 O O . ASP A 1 72 ? -18.980 -0.074 14.741 1.00 86.88 72 ASP A O 1
ATOM 544 N N . ILE A 1 73 ? -18.754 -0.658 12.592 1.00 89.62 73 ILE A N 1
ATOM 545 C CA . ILE A 1 73 ? -17.324 -0.957 12.671 1.00 89.62 73 ILE A CA 1
ATOM 546 C C . ILE A 1 73 ? -16.532 0.275 12.237 1.00 89.62 73 ILE A C 1
ATOM 548 O O . ILE A 1 73 ? -16.601 0.679 11.076 1.00 89.62 73 ILE A O 1
ATOM 552 N N . ASN A 1 74 ? -15.715 0.803 13.149 1.00 92.00 74 ASN A N 1
ATOM 553 C CA . ASN A 1 74 ? -14.777 1.892 12.880 1.00 92.00 74 ASN A CA 1
ATOM 554 C C . ASN A 1 74 ? -13.339 1.382 13.022 1.00 92.00 74 ASN A C 1
ATOM 556 O O . ASN A 1 74 ? -12.876 1.087 14.125 1.00 92.00 74 ASN A O 1
ATOM 560 N N . LEU A 1 75 ? -12.614 1.281 11.908 1.00 93.81 75 LEU A N 1
ATOM 561 C CA . LEU A 1 75 ? -11.220 0.846 11.879 1.00 93.81 75 LEU A CA 1
ATOM 562 C C . LEU A 1 75 ? -10.294 2.025 11.592 1.00 93.81 75 LEU A C 1
ATOM 564 O O . LEU A 1 75 ? -10.204 2.502 10.465 1.00 93.81 75 LEU A O 1
ATOM 568 N N . LYS A 1 76 ? -9.528 2.440 12.599 1.00 96.31 76 LYS A N 1
ATOM 569 C CA . LYS A 1 76 ? -8.317 3.249 12.412 1.00 96.31 76 LYS A CA 1
ATOM 570 C C . LYS A 1 76 ? -7.168 2.387 11.863 1.00 96.31 76 LYS A C 1
ATOM 572 O O . LYS A 1 76 ? -6.768 1.418 12.510 1.00 96.31 76 LYS A O 1
ATOM 577 N N . ILE A 1 77 ? -6.655 2.733 10.685 1.00 97.44 77 ILE A N 1
ATOM 578 C CA . ILE A 1 77 ? -5.645 1.998 9.911 1.00 97.44 77 ILE A CA 1
ATOM 579 C C . ILE A 1 77 ? -4.420 2.885 9.670 1.00 97.44 77 ILE A C 1
ATOM 581 O O . ILE A 1 77 ? -4.558 4.045 9.283 1.00 97.44 77 ILE A O 1
ATOM 585 N N . GLY A 1 78 ? -3.224 2.329 9.860 1.00 97.75 78 GLY A N 1
ATOM 586 C CA . GLY A 1 78 ? -1.961 2.984 9.513 1.00 97.75 78 GLY A CA 1
ATOM 587 C C . GLY A 1 78 ? -1.359 2.398 8.235 1.00 97.75 78 GLY A C 1
ATOM 588 O O . GLY A 1 78 ? -1.315 1.183 8.067 1.00 97.75 78 GLY A O 1
ATOM 589 N N . VAL A 1 79 ? -0.862 3.234 7.326 1.00 98.06 79 VAL A N 1
ATOM 590 C CA . VAL A 1 79 ? -0.116 2.778 6.141 1.00 98.06 79 VAL A CA 1
ATOM 591 C C . VAL A 1 79 ? 1.230 3.481 6.073 1.00 98.06 79 VAL A C 1
ATOM 593 O O . VAL A 1 79 ? 1.288 4.706 5.985 1.00 98.06 79 VAL A O 1
ATOM 596 N N . ALA A 1 80 ? 2.314 2.711 6.073 1.00 98.12 80 ALA A N 1
ATOM 597 C CA . ALA A 1 80 ? 3.668 3.214 5.909 1.00 98.12 80 ALA A CA 1
ATOM 598 C C . ALA A 1 80 ? 4.354 2.577 4.697 1.00 98.12 80 ALA A C 1
ATOM 600 O O . ALA A 1 80 ? 4.359 1.356 4.526 1.00 98.12 80 ALA A O 1
ATOM 601 N N . HIS A 1 81 ? 5.000 3.395 3.869 1.00 97.50 81 HIS A N 1
ATOM 602 C CA . HIS A 1 81 ? 5.931 2.913 2.849 1.00 97.50 81 HIS A CA 1
ATOM 603 C C . HIS A 1 81 ? 7.256 3.663 2.918 1.00 97.50 81 HIS A C 1
ATOM 605 O O . HIS A 1 81 ? 7.303 4.876 3.113 1.00 97.50 81 HIS A O 1
ATOM 611 N N . GLY A 1 82 ? 8.343 2.908 2.774 1.00 97.31 82 GLY A N 1
ATOM 612 C CA . GLY A 1 82 ? 9.677 3.341 3.162 1.00 97.31 82 GLY A CA 1
ATOM 613 C C . GLY A 1 82 ? 9.946 3.042 4.637 1.00 97.31 82 GLY A C 1
ATOM 614 O O . GLY A 1 82 ? 9.243 3.519 5.526 1.00 97.31 82 GLY A O 1
ATOM 615 N N . LEU A 1 83 ? 11.018 2.297 4.920 1.00 97.75 83 LEU A N 1
ATOM 616 C CA . LEU A 1 83 ? 11.362 1.901 6.297 1.00 97.75 83 LEU A CA 1
ATOM 617 C C . LEU A 1 83 ? 11.624 3.092 7.235 1.00 97.75 83 LEU A C 1
ATOM 619 O O . LEU A 1 83 ? 11.409 2.982 8.438 1.00 97.75 83 LEU A O 1
ATOM 623 N N . LYS A 1 84 ? 12.029 4.247 6.692 1.00 97.94 84 LYS A N 1
ATOM 624 C CA . LYS A 1 84 ? 12.160 5.492 7.461 1.00 97.94 84 LYS A CA 1
ATOM 625 C C . LYS A 1 84 ? 10.819 5.946 8.048 1.00 97.94 84 LYS A C 1
ATOM 627 O O . LYS A 1 84 ? 10.767 6.370 9.195 1.00 97.94 84 LYS A O 1
ATOM 632 N N . GLU A 1 85 ? 9.752 5.876 7.261 1.00 98.12 85 GLU A N 1
ATOM 633 C CA . GLU A 1 85 ? 8.414 6.307 7.676 1.00 98.12 85 GLU A CA 1
ATOM 634 C C . GLU A 1 85 ? 7.748 5.246 8.554 1.00 98.12 85 GLU A C 1
ATOM 636 O O . GLU A 1 85 ? 7.078 5.585 9.526 1.00 98.12 85 GLU A O 1
ATOM 641 N N . ALA A 1 86 ? 8.032 3.967 8.289 1.00 98.12 86 ALA A N 1
ATOM 642 C CA . ALA A 1 86 ? 7.650 2.871 9.173 1.00 98.12 86 ALA A CA 1
ATOM 643 C C . ALA A 1 86 ? 8.250 3.030 10.579 1.00 98.12 86 ALA A C 1
ATOM 645 O O . ALA A 1 86 ? 7.535 2.856 11.559 1.00 98.12 86 ALA A O 1
ATOM 646 N N . GLY A 1 87 ? 9.525 3.425 10.687 1.00 98.44 87 GLY A N 1
ATOM 647 C CA . GLY A 1 87 ? 10.160 3.727 11.975 1.00 98.44 87 GLY A CA 1
ATOM 648 C C . GLY A 1 87 ? 9.380 4.776 12.769 1.00 98.44 87 GLY A C 1
ATOM 649 O O . GLY A 1 87 ? 8.966 4.505 13.889 1.00 98.44 87 GLY A O 1
ATOM 650 N N . LYS A 1 88 ? 9.059 5.915 12.137 1.00 98.38 88 LYS A N 1
ATOM 651 C CA . LYS A 1 88 ? 8.248 6.974 12.765 1.00 98.38 88 LYS A CA 1
ATOM 652 C C . LYS A 1 88 ? 6.880 6.473 13.235 1.00 98.38 88 LYS A C 1
ATOM 654 O O . LYS A 1 88 ? 6.433 6.852 14.308 1.00 98.38 88 LYS A O 1
ATOM 659 N N . MET A 1 89 ? 6.203 5.649 12.432 1.00 98.19 89 MET A N 1
ATOM 660 C CA . MET A 1 89 ? 4.912 5.062 12.807 1.00 98.19 89 MET A CA 1
ATOM 661 C C . MET A 1 89 ? 5.029 4.170 14.034 1.00 98.19 89 MET A C 1
ATOM 663 O O . MET A 1 89 ? 4.241 4.306 14.964 1.00 98.19 89 MET A O 1
ATOM 667 N N . LEU A 1 90 ? 6.018 3.282 14.052 1.00 98.50 90 LEU A N 1
ATOM 668 C CA . LEU A 1 90 ? 6.223 2.364 15.166 1.00 98.50 90 LEU A CA 1
ATOM 669 C C . LEU A 1 90 ? 6.622 3.093 16.452 1.00 98.50 90 LEU A C 1
ATOM 671 O O . LEU A 1 90 ? 6.184 2.684 17.525 1.00 98.50 90 LEU A O 1
ATOM 675 N N . ASP A 1 91 ? 7.408 4.165 16.354 1.00 98.56 91 ASP A N 1
ATOM 676 C CA . ASP A 1 91 ? 7.782 4.981 17.510 1.00 98.56 91 ASP A CA 1
ATOM 677 C C . ASP A 1 91 ? 6.557 5.696 18.100 1.00 98.56 91 ASP A C 1
ATOM 679 O O . ASP A 1 91 ? 6.282 5.525 19.285 1.00 98.56 91 ASP A O 1
ATOM 683 N N . LYS A 1 92 ? 5.723 6.336 17.267 1.00 98.44 92 LYS A N 1
ATOM 684 C CA . LYS A 1 92 ? 4.457 6.950 17.711 1.00 98.44 92 LYS A CA 1
ATOM 685 C C . LYS A 1 92 ? 3.484 5.966 18.359 1.00 98.44 92 LYS A C 1
ATOM 687 O O . LYS A 1 92 ? 2.811 6.308 19.329 1.00 98.44 92 LYS A O 1
ATOM 692 N N . ILE A 1 93 ? 3.401 4.741 17.830 1.00 98.25 93 ILE A N 1
ATOM 693 C CA . ILE A 1 93 ? 2.592 3.668 18.430 1.00 98.25 93 ILE A CA 1
ATOM 694 C C . ILE A 1 93 ? 3.152 3.290 19.804 1.00 98.25 93 ILE A C 1
ATOM 696 O O . ILE A 1 93 ? 2.396 3.132 20.760 1.00 98.25 93 ILE A O 1
ATOM 700 N N . ARG A 1 94 ? 4.479 3.151 19.922 1.00 98.38 94 ARG A N 1
ATOM 701 C CA . ARG A 1 94 ? 5.144 2.791 21.182 1.00 98.38 94 ARG A CA 1
ATOM 702 C C . ARG A 1 94 ? 4.982 3.874 22.250 1.00 98.38 94 ARG A C 1
ATOM 704 O O . ARG A 1 94 ? 4.830 3.543 23.420 1.00 98.38 94 ARG A O 1
ATOM 711 N N . GLU A 1 95 ? 5.023 5.138 21.847 1.00 98.44 95 GLU A N 1
ATOM 712 C CA . GLU A 1 95 ? 4.863 6.307 22.720 1.00 98.44 95 GLU A CA 1
ATOM 713 C C . GLU A 1 95 ? 3.399 6.556 23.122 1.00 98.44 95 GLU A C 1
ATOM 715 O O . GLU A 1 95 ? 3.133 7.343 24.028 1.00 98.44 95 GLU A O 1
ATOM 720 N N . GLY A 1 96 ? 2.446 5.861 22.492 1.00 97.69 96 GLY A N 1
ATOM 721 C CA . GLY A 1 96 ? 1.016 6.034 22.738 1.00 97.69 96 GLY A CA 1
ATOM 722 C C . GLY A 1 96 ? 0.419 7.282 22.080 1.00 97.69 96 GLY A C 1
ATOM 723 O O . GLY A 1 96 ? -0.728 7.619 22.364 1.00 97.69 96 GLY A O 1
ATOM 724 N N . GLU A 1 97 ? 1.164 7.956 21.196 1.00 97.56 97 GLU A N 1
ATOM 725 C CA . GLU A 1 97 ? 0.673 9.104 20.423 1.00 97.56 97 GLU A CA 1
ATOM 726 C C . GLU A 1 97 ? -0.358 8.686 19.368 1.00 97.56 97 GLU A C 1
ATOM 728 O O . GLU A 1 97 ? -1.284 9.433 19.058 1.00 97.56 97 GLU A O 1
ATOM 733 N N . GLU A 1 98 ? -0.193 7.488 18.802 1.00 96.81 98 GLU A N 1
ATOM 734 C CA . GLU A 1 98 ? -1.068 6.944 17.768 1.00 96.81 98 GLU A CA 1
ATOM 735 C C . GLU A 1 98 ? -1.520 5.522 18.106 1.00 96.81 98 GLU A C 1
ATOM 737 O O . GLU A 1 98 ? -0.761 4.697 18.609 1.00 96.81 98 GLU A O 1
ATOM 742 N N . PHE A 1 99 ? -2.764 5.213 17.749 1.00 97.44 99 PHE A N 1
ATOM 743 C CA . PHE A 1 99 ? -3.357 3.885 17.869 1.00 97.44 99 PHE A CA 1
ATOM 744 C C . PHE A 1 99 ? -3.928 3.454 16.519 1.00 97.44 99 PHE A C 1
ATOM 746 O O . PHE A 1 99 ? -4.589 4.247 15.849 1.00 97.44 99 PHE A O 1
ATOM 753 N N . TYR A 1 100 ? -3.713 2.193 16.145 1.00 98.12 100 TYR A N 1
ATOM 754 C CA . TYR A 1 100 ? -4.241 1.591 14.921 1.00 98.12 100 TYR A CA 1
ATOM 755 C C . TYR A 1 100 ? -4.728 0.170 15.207 1.00 98.12 100 TYR A C 1
ATOM 757 O O . TYR A 1 100 ? -4.060 -0.584 15.909 1.00 98.12 100 TYR A O 1
ATOM 765 N N . HIS A 1 101 ? -5.855 -0.218 14.612 1.00 97.75 101 HIS A N 1
ATOM 766 C CA . HIS A 1 101 ? -6.357 -1.594 14.668 1.00 97.75 101 HIS A CA 1
ATOM 767 C C . HIS A 1 101 ? -5.556 -2.526 13.753 1.00 97.75 101 HIS A C 1
ATOM 769 O O . HIS A 1 101 ? -5.384 -3.703 14.056 1.00 97.75 101 HIS A O 1
ATOM 775 N N . ALA A 1 102 ? -5.063 -1.999 12.631 1.00 97.62 102 ALA A N 1
ATOM 776 C CA . ALA A 1 102 ? -4.154 -2.692 11.731 1.00 97.62 102 ALA A CA 1
ATOM 777 C C . ALA A 1 102 ? -3.216 -1.692 11.048 1.00 97.62 102 ALA A C 1
ATOM 779 O O . ALA A 1 102 ? -3.571 -0.527 10.842 1.00 97.62 102 ALA A O 1
ATOM 780 N N . ILE A 1 103 ? -2.022 -2.162 10.686 1.00 98.19 103 ILE A N 1
ATOM 781 C CA . ILE A 1 103 ? -1.021 -1.371 9.970 1.00 98.19 103 ILE A CA 1
ATOM 782 C C . ILE A 1 103 ? -0.472 -2.135 8.761 1.00 98.19 103 ILE A C 1
ATOM 784 O O . ILE A 1 103 ? -0.309 -3.352 8.811 1.00 98.19 103 ILE A O 1
ATOM 788 N N . GLU A 1 104 ? -0.148 -1.417 7.686 1.00 98.44 104 GLU A N 1
ATOM 789 C CA . GLU A 1 104 ? 0.625 -1.925 6.547 1.00 98.44 104 GLU A CA 1
ATOM 790 C C . GLU A 1 104 ? 2.012 -1.278 6.532 1.00 98.44 104 GLU A C 1
ATOM 792 O O . GLU A 1 104 ? 2.121 -0.054 6.588 1.00 98.44 104 GLU A O 1
ATOM 797 N N . ILE A 1 105 ? 3.069 -2.085 6.401 1.00 98.38 105 ILE A N 1
ATOM 798 C CA . ILE A 1 105 ? 4.446 -1.605 6.242 1.00 98.38 105 ILE A CA 1
ATOM 799 C C . ILE A 1 105 ? 5.030 -2.155 4.943 1.00 98.38 105 ILE A C 1
ATOM 801 O O . ILE A 1 105 ? 5.164 -3.363 4.764 1.00 98.38 105 ILE A O 1
ATOM 805 N N . MET A 1 106 ? 5.452 -1.253 4.060 1.00 98.31 106 MET A N 1
ATOM 806 C CA . MET A 1 106 ? 6.147 -1.571 2.815 1.00 98.31 106 MET A CA 1
ATOM 807 C C . MET A 1 106 ? 7.564 -1.005 2.849 1.00 98.31 106 MET A C 1
ATOM 809 O O . MET A 1 106 ? 7.762 0.187 3.062 1.00 98.31 106 MET A O 1
ATOM 813 N N . ALA A 1 107 ? 8.582 -1.825 2.587 1.00 98.19 107 ALA A N 1
ATOM 814 C CA . ALA A 1 107 ? 9.970 -1.354 2.652 1.00 98.19 107 ALA A CA 1
ATOM 815 C C . ALA A 1 107 ? 10.313 -0.329 1.555 1.00 98.19 107 ALA A C 1
ATOM 817 O O . ALA A 1 107 ? 11.076 0.609 1.789 1.00 98.19 107 ALA A O 1
ATOM 818 N N . CYS A 1 108 ? 9.753 -0.504 0.356 1.00 96.88 108 CYS A N 1
ATOM 819 C CA . CYS A 1 108 ? 10.025 0.346 -0.799 1.00 96.88 108 CYS A CA 1
ATOM 820 C C . CYS A 1 108 ? 9.011 1.489 -0.898 1.00 96.88 108 CYS A C 1
ATOM 822 O O . CYS A 1 108 ? 7.806 1.263 -0.786 1.00 96.88 108 CYS A O 1
ATOM 824 N N . ASN A 1 109 ? 9.489 2.698 -1.206 1.00 94.50 109 ASN A N 1
ATOM 825 C CA . ASN A 1 109 ? 8.611 3.839 -1.476 1.00 94.50 109 ASN A CA 1
ATOM 826 C C . ASN A 1 109 ? 7.677 3.522 -2.657 1.00 94.50 109 ASN A C 1
ATOM 828 O O . ASN A 1 109 ? 8.153 3.200 -3.750 1.00 94.50 109 ASN A O 1
ATOM 832 N N . GLY A 1 110 ? 6.369 3.647 -2.438 1.00 94.19 110 GLY A N 1
ATOM 833 C CA . GLY A 1 110 ? 5.311 3.316 -3.393 1.00 94.19 110 GLY A CA 1
ATOM 834 C C . GLY A 1 110 ? 4.837 1.859 -3.368 1.00 94.19 110 GLY A C 1
ATOM 835 O O . GLY A 1 110 ? 3.875 1.541 -4.062 1.00 94.19 110 GLY A O 1
ATOM 836 N N . GLY A 1 111 ? 5.460 0.980 -2.577 1.00 96.56 111 GLY A N 1
ATOM 837 C CA . GLY A 1 111 ? 5.199 -0.466 -2.577 1.00 96.56 111 GLY A CA 1
ATOM 838 C C . GLY A 1 111 ? 6.121 -1.247 -3.523 1.00 96.56 111 GLY A C 1
ATOM 839 O O . GLY A 1 111 ? 7.154 -0.742 -3.976 1.00 96.56 111 GLY A O 1
ATOM 840 N N . CYS A 1 112 ? 5.755 -2.491 -3.835 1.00 97.94 112 CYS A N 1
ATOM 841 C CA . CYS A 1 112 ? 6.546 -3.418 -4.657 1.00 97.94 112 CYS A CA 1
ATOM 842 C C . CYS A 1 112 ? 6.878 -2.872 -6.058 1.00 97.94 112 CYS A C 1
ATOM 844 O O . CYS A 1 112 ? 7.960 -3.123 -6.586 1.00 97.94 112 CYS A O 1
ATOM 846 N N . ILE A 1 113 ? 6.007 -2.044 -6.639 1.00 96.69 113 ILE A N 1
ATOM 847 C CA . ILE A 1 113 ? 6.243 -1.336 -7.913 1.00 96.69 113 ILE A CA 1
ATOM 848 C C . ILE A 1 113 ? 7.481 -0.417 -7.913 1.00 96.69 113 ILE A C 1
ATOM 850 O O . ILE A 1 113 ? 8.019 -0.095 -8.982 1.00 96.69 113 ILE A O 1
ATOM 854 N N . GLY A 1 114 ? 7.921 0.013 -6.726 1.00 95.56 114 GLY A N 1
ATOM 855 C CA . GLY A 1 114 ? 9.133 0.794 -6.480 1.00 95.56 114 GLY A CA 1
ATOM 856 C C . GLY A 1 114 ? 10.332 -0.055 -6.046 1.00 95.56 114 GLY A C 1
ATOM 857 O O . GLY A 1 114 ? 11.360 0.513 -5.665 1.00 95.56 114 GLY A O 1
ATOM 858 N N . GLY A 1 115 ? 10.194 -1.384 -6.085 1.00 96.88 115 GLY A N 1
ATOM 859 C CA . GLY A 1 115 ? 11.181 -2.363 -5.645 1.00 96.88 115 GLY A CA 1
ATOM 860 C C . GLY A 1 115 ? 12.504 -2.297 -6.403 1.00 96.88 115 GLY A C 1
ATOM 861 O O . GLY A 1 115 ? 12.560 -1.930 -7.578 1.00 96.88 115 GLY A O 1
ATOM 862 N N . GLY A 1 116 ? 13.588 -2.677 -5.722 1.00 96.06 116 GLY A N 1
ATOM 863 C CA . GLY A 1 116 ? 14.953 -2.576 -6.250 1.00 96.06 116 GLY A CA 1
ATOM 864 C C . GLY A 1 116 ? 15.213 -3.384 -7.527 1.00 96.06 116 GLY A C 1
ATOM 865 O O . GLY A 1 116 ? 16.071 -2.986 -8.31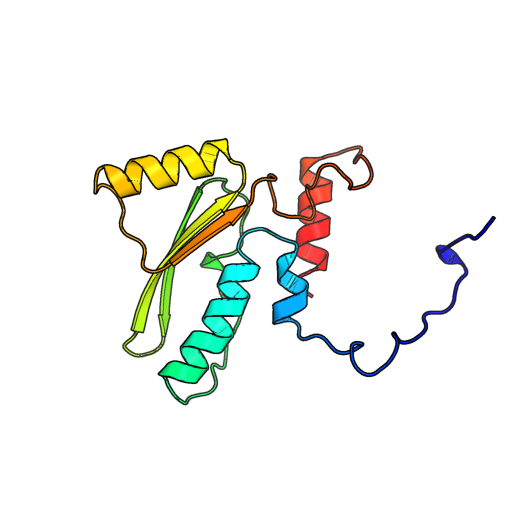4 1.00 96.06 116 GLY A O 1
ATOM 866 N N . GLY A 1 117 ? 14.448 -4.460 -7.744 1.00 96.81 117 GLY A N 1
ATOM 867 C CA . GLY A 1 117 ? 14.526 -5.319 -8.930 1.00 96.81 117 GLY A CA 1
ATOM 868 C C . GLY A 1 117 ? 13.768 -4.805 -10.158 1.00 96.81 117 GLY A C 1
ATOM 869 O O . GLY A 1 117 ? 13.888 -5.390 -11.229 1.00 96.81 117 GLY A O 1
ATOM 870 N N . GLN A 1 118 ? 13.003 -3.716 -10.040 1.00 97.44 118 GLN A N 1
ATOM 871 C CA . GLN A 1 118 ? 12.243 -3.181 -11.169 1.00 97.44 118 GLN A CA 1
ATOM 872 C C . GLN A 1 118 ? 13.149 -2.443 -12.174 1.00 97.44 118 GLN A C 1
ATOM 874 O O . GLN A 1 118 ? 14.136 -1.815 -11.767 1.00 97.44 118 GLN A O 1
ATOM 879 N N . PRO A 1 119 ? 12.781 -2.400 -13.474 1.00 96.25 119 PRO A N 1
ATOM 880 C CA . PRO A 1 119 ? 13.502 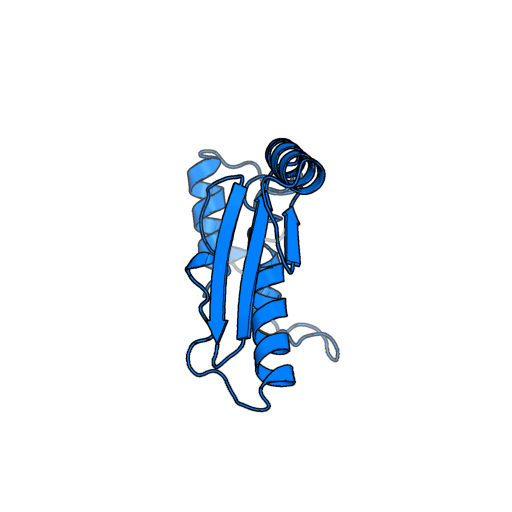-1.616 -14.474 1.00 96.25 119 PRO A CA 1
ATOM 881 C C . PRO A 1 119 ? 13.663 -0.155 -14.051 1.00 96.25 119 PRO A C 1
ATOM 883 O O . PRO A 1 119 ? 12.703 0.468 -13.566 1.00 96.25 119 PRO A O 1
ATOM 886 N N . LYS A 1 120 ? 14.873 0.387 -14.247 1.00 94.81 120 LYS A N 1
ATOM 887 C CA . LYS A 1 120 ? 15.240 1.737 -13.808 1.00 94.81 120 LYS A CA 1
ATOM 888 C C . LYS A 1 120 ? 14.424 2.795 -14.566 1.00 94.81 120 LYS A C 1
ATOM 890 O O . LYS A 1 120 ? 14.509 2.874 -15.790 1.00 94.81 120 LYS A O 1
ATOM 895 N N . PRO A 1 121 ? 13.637 3.624 -13.863 1.00 92.94 121 PRO A N 1
ATOM 896 C CA . PRO A 1 121 ? 12.839 4.665 -14.498 1.00 92.94 121 PRO A CA 1
ATOM 897 C C . PRO A 1 121 ? 13.677 5.916 -14.797 1.00 92.94 121 PRO A C 1
ATOM 899 O O . PRO A 1 121 ? 14.475 6.336 -13.963 1.00 92.94 121 PRO A O 1
ATOM 902 N N . LYS A 1 122 ? 13.425 6.579 -15.937 1.00 88.94 122 LYS A N 1
ATOM 903 C CA . LYS A 1 122 ? 13.998 7.910 -16.236 1.00 88.94 122 LYS A CA 1
ATOM 904 C C . LYS A 1 122 ? 13.447 8.994 -15.299 1.00 88.94 122 LYS A C 1
ATOM 906 O O . LYS A 1 122 ? 14.189 9.848 -14.832 1.00 88.94 122 LYS A O 1
ATOM 911 N N . LYS A 1 123 ? 12.145 8.936 -14.995 1.00 93.81 123 LYS A N 1
ATOM 912 C CA . LYS A 1 123 ? 11.451 9.817 -14.042 1.00 93.81 123 LYS A CA 1
ATOM 913 C C . LYS A 1 123 ? 10.859 8.978 -12.917 1.00 93.81 123 LYS A C 1
ATOM 915 O O . LYS A 1 123 ? 9.733 8.491 -13.030 1.00 93.81 123 LYS A O 1
ATOM 920 N N . ARG A 1 124 ? 11.641 8.754 -11.855 1.00 91.81 124 ARG A N 1
ATOM 921 C CA . ARG A 1 124 ? 11.326 7.749 -10.825 1.00 91.81 124 ARG A CA 1
ATOM 922 C C . ARG A 1 124 ? 9.940 7.921 -10.212 1.00 91.81 124 ARG A C 1
ATOM 924 O O . ARG A 1 124 ? 9.168 6.971 -10.244 1.00 91.81 124 ARG A O 1
ATOM 931 N N . GLN A 1 125 ? 9.624 9.111 -9.707 1.00 91.50 125 GLN A N 1
ATOM 932 C CA . GLN A 1 125 ? 8.356 9.352 -9.019 1.00 91.50 125 GLN A CA 1
ATOM 933 C C . GLN A 1 125 ? 7.154 9.158 -9.952 1.00 91.50 125 GLN A C 1
ATOM 935 O O . GLN A 1 125 ? 6.292 8.336 -9.671 1.00 91.50 125 GLN A O 1
ATOM 940 N N . GLU A 1 126 ? 7.146 9.838 -11.101 1.00 95.25 126 GLU A N 1
ATOM 941 C CA . GLU A 1 126 ? 6.067 9.748 -12.095 1.00 95.25 126 GLU A CA 1
ATOM 942 C C . GLU A 1 126 ? 5.842 8.304 -12.574 1.00 95.25 126 GLU A C 1
ATOM 944 O O . GLU A 1 126 ? 4.710 7.850 -12.713 1.00 95.25 126 GLU A O 1
ATOM 949 N N . THR A 1 127 ? 6.928 7.556 -12.793 1.00 95.94 127 THR A N 1
ATOM 950 C CA . THR A 1 127 ? 6.839 6.171 -13.271 1.00 95.94 127 THR A CA 1
ATOM 951 C C . THR A 1 127 ? 6.252 5.247 -12.211 1.00 95.94 127 THR A C 1
ATOM 953 O O . THR A 1 127 ? 5.440 4.388 -12.538 1.00 95.94 127 THR A O 1
ATOM 956 N N . ILE A 1 128 ? 6.650 5.403 -10.946 1.00 94.88 128 ILE A N 1
ATOM 957 C CA . ILE A 1 128 ? 6.082 4.607 -9.854 1.00 94.88 128 ILE A CA 1
ATOM 958 C C . ILE A 1 128 ? 4.595 4.945 -9.690 1.00 94.88 128 ILE A C 1
ATOM 960 O O . ILE A 1 128 ? 3.799 4.025 -9.544 1.00 94.88 128 ILE A O 1
ATOM 964 N N . ILE A 1 129 ? 4.202 6.216 -9.823 1.00 94.62 129 ILE A N 1
ATOM 965 C CA . ILE A 1 129 ? 2.786 6.610 -9.778 1.00 94.62 129 ILE A CA 1
ATOM 966 C C . ILE A 1 129 ? 1.970 5.885 -10.847 1.00 94.62 129 ILE A C 1
ATOM 968 O O . ILE A 1 129 ? 1.036 5.155 -10.520 1.00 94.62 129 ILE A O 1
ATOM 972 N N . LYS A 1 130 ? 2.407 5.978 -12.105 1.00 95.81 130 LYS A N 1
ATOM 973 C CA . LYS A 1 130 ? 1.747 5.318 -13.239 1.00 95.81 130 LYS A CA 1
ATOM 974 C C . LYS A 1 130 ? 1.691 3.795 -13.096 1.00 95.81 130 LYS A C 1
ATOM 976 O O . LYS A 1 130 ? 0.697 3.178 -13.467 1.00 95.81 130 LYS A O 1
ATOM 981 N N . ARG A 1 131 ? 2.742 3.172 -12.545 1.00 95.81 131 ARG A N 1
ATOM 982 C CA . ARG A 1 131 ? 2.745 1.729 -12.241 1.00 95.81 131 ARG A CA 1
ATOM 983 C C . ARG A 1 131 ? 1.682 1.373 -11.203 1.00 95.81 131 ARG A C 1
ATOM 985 O O . ARG A 1 131 ? 0.999 0.376 -11.381 1.00 95.81 131 ARG A O 1
ATOM 992 N N . GLY A 1 132 ? 1.543 2.174 -10.147 1.00 95.31 132 GLY A N 1
ATOM 993 C CA . GLY A 1 132 ? 0.534 1.957 -9.109 1.00 95.31 132 GLY A CA 1
ATOM 994 C C . GLY A 1 132 ? -0.891 2.135 -9.625 1.00 95.31 132 GLY A C 1
ATOM 995 O O . GLY A 1 132 ? -1.744 1.304 -9.341 1.00 95.31 132 GLY A O 1
ATOM 996 N N . GLU A 1 133 ? -1.136 3.165 -10.435 1.00 94.06 133 GLU A N 1
ATOM 997 C CA . GLU A 1 133 ? -2.431 3.391 -11.093 1.00 94.06 133 GLU A CA 1
ATOM 998 C C . GLU A 1 133 ? -2.809 2.249 -12.039 1.00 94.06 133 GLU A C 1
ATOM 1000 O O . GLU A 1 133 ? -3.971 1.859 -12.093 1.00 94.06 133 GLU A O 1
ATOM 1005 N N . GLY A 1 134 ? -1.829 1.667 -12.737 1.00 95.44 134 GLY A N 1
ATOM 1006 C CA . GLY A 1 134 ? -2.043 0.497 -13.587 1.00 95.44 134 GLY A CA 1
ATOM 1007 C C . GLY A 1 134 ? -2.580 -0.729 -12.842 1.00 95.44 134 G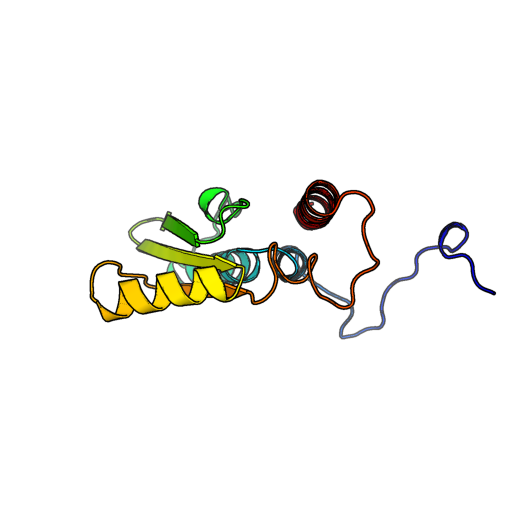LY A C 1
ATOM 1008 O O . GLY A 1 134 ? -3.250 -1.542 -13.467 1.00 95.44 134 GLY A O 1
ATOM 1009 N N . LEU A 1 135 ? -2.323 -0.840 -11.533 1.00 95.00 135 LEU A N 1
ATOM 1010 C CA . LEU A 1 135 ? -2.831 -1.924 -10.683 1.00 95.00 135 LEU A CA 1
ATOM 1011 C C . LEU A 1 135 ? -4.226 -1.647 -10.108 1.00 95.00 135 LEU A C 1
ATOM 1013 O O . LEU A 1 135 ? -4.860 -2.570 -9.617 1.00 95.00 135 LEU A O 1
ATOM 1017 N N . ASN A 1 136 ? -4.699 -0.398 -10.135 1.00 90.06 136 ASN A N 1
ATOM 1018 C CA . ASN A 1 136 ? -6.021 -0.023 -9.616 1.00 90.06 136 ASN A CA 1
ATOM 1019 C C . ASN A 1 136 ? -7.138 -0.175 -10.668 1.00 90.06 136 ASN A C 1
ATOM 1021 O O . ASN A 1 136 ? -8.237 0.329 -10.447 1.00 90.06 136 ASN A O 1
ATOM 1025 N N . LYS A 1 137 ? -6.831 -0.775 -11.822 1.00 67.19 137 LYS A N 1
ATOM 1026 C CA . LYS A 1 137 ? -7.772 -0.975 -12.927 1.00 67.19 137 LYS A CA 1
ATOM 1027 C C . LYS A 1 137 ? -8.612 -2.230 -12.750 1.00 67.19 137 LYS A C 1
ATOM 1029 O O . LYS A 1 137 ? -8.090 -3.205 -12.167 1.00 67.19 137 LYS A O 1
#

Sequence (137 aa):
NIDLSDLQGVVFDNPLSEYSGAGVIFGRTGGVIEAATRTALESITGKRIDNIEFSSLRGWEGFRSCELNVGDINLKIGVAHGLKEAGKMLDKIREGEEFYHAIEIMACNGGCIGGGGQPKPKKRQETIIKRGEGLNK

InterPro domains:
  IPR004108 Iron hydrogenase, large subunit, C-terminal [PF02906] (1-116)
  IPR009016 Iron hydrogenase [SSF53920] (1-125)
  IPR050340 Cytosolic Fe-S Cluster Assembly Factor [PTHR11615] (13-128)

Radius of gyration: 17.35 Å; chains: 1; bounding box: 39×35×54 Å